Protein AF-A0A967W9U2-F1 (afdb_monomer_lite)

pLDDT: mean 93.51, std 2.88, range [84.12, 96.88]

Structure (mmCIF, N/CA/C/O backbone):
data_AF-A0A967W9U2-F1
#
_entry.id   AF-A0A967W9U2-F1
#
loop_
_atom_site.group_PDB
_atom_site.id
_atom_site.type_symbol
_atom_site.label_atom_id
_atom_site.label_alt_id
_atom_site.label_comp_id
_atom_site.label_asym_id
_atom_site.label_entity_id
_atom_site.label_seq_id
_atom_site.pdbx_PDB_ins_code
_atom_site.Cartn_x
_atom_site.Cartn_y
_atom_site.Cartn_z
_atom_site.occupancy
_atom_site.B_iso_or_equiv
_atom_site.auth_seq_id
_atom_site.auth_comp_id
_atom_site.auth_asym_id
_atom_site.auth_atom_id
_atom_site.pdbx_PDB_model_num
ATOM 1 N N . MET A 1 1 ? -13.262 2.803 -3.890 1.00 84.12 1 MET A N 1
ATOM 2 C CA . MET A 1 1 ? -14.387 2.453 -3.016 1.00 84.12 1 MET A CA 1
ATOM 3 C C . MET A 1 1 ? -14.535 3.422 -1.856 1.00 84.12 1 MET A C 1
ATOM 5 O O . MET A 1 1 ? -15.663 3.616 -1.428 1.00 84.12 1 MET A O 1
ATOM 9 N N . PHE A 1 2 ? -13.457 4.057 -1.381 1.00 93.19 2 PHE A N 1
ATOM 10 C CA . PHE A 1 2 ? -13.503 4.974 -0.237 1.00 93.19 2 PHE A CA 1
ATOM 11 C C . PHE A 1 2 ? -13.018 6.371 -0.634 1.00 93.19 2 PHE A C 1
ATOM 13 O O . PHE A 1 2 ? -12.120 6.489 -1.469 1.00 93.19 2 PHE A O 1
ATOM 20 N N . ALA A 1 3 ? -13.611 7.413 -0.052 1.00 91.81 3 ALA A N 1
ATOM 21 C CA . ALA A 1 3 ? -13.206 8.803 -0.265 1.00 91.81 3 ALA A CA 1
ATOM 22 C C . ALA A 1 3 ? -12.192 9.274 0.788 1.00 91.81 3 ALA A C 1
ATOM 24 O O . ALA A 1 3 ? -11.422 10.199 0.539 1.00 91.81 3 ALA A O 1
ATOM 25 N N . THR A 1 4 ? -12.185 8.641 1.964 1.00 94.75 4 THR A N 1
ATOM 26 C CA . THR A 1 4 ? -11.294 8.989 3.076 1.00 94.75 4 THR A CA 1
ATOM 27 C C . THR A 1 4 ? -10.664 7.750 3.707 1.00 94.75 4 THR A C 1
ATOM 29 O O . THR A 1 4 ? -11.195 6.641 3.617 1.00 94.75 4 THR A O 1
ATOM 32 N N . PHE A 1 5 ? -9.530 7.940 4.386 1.00 94.88 5 PHE A N 1
ATOM 33 C CA . PHE A 1 5 ? -8.874 6.861 5.124 1.00 94.88 5 PHE A CA 1
ATOM 34 C C . PHE A 1 5 ? -9.755 6.317 6.257 1.00 94.88 5 PHE A C 1
ATOM 36 O O . PHE A 1 5 ? -9.801 5.110 6.473 1.00 94.88 5 PHE A O 1
ATOM 43 N N . ASP A 1 6 ? -10.508 7.178 6.948 1.00 95.94 6 ASP A N 1
ATOM 44 C CA . ASP A 1 6 ? -11.403 6.747 8.026 1.00 95.94 6 ASP A CA 1
ATOM 45 C C . ASP A 1 6 ? -12.525 5.824 7.537 1.00 95.94 6 ASP A C 1
ATOM 47 O O . ASP A 1 6 ? -12.880 4.871 8.231 1.00 95.94 6 ASP A O 1
ATOM 51 N N . GLU A 1 7 ? -13.071 6.068 6.342 1.00 95.56 7 GLU A N 1
ATOM 52 C CA . GLU A 1 7 ? -14.030 5.155 5.711 1.00 95.56 7 GLU A CA 1
ATOM 53 C C . GLU A 1 7 ? -13.397 3.790 5.427 1.00 95.56 7 GLU A C 1
ATOM 55 O O . GLU A 1 7 ? -13.976 2.762 5.782 1.00 95.56 7 GLU A O 1
ATOM 60 N N . ALA A 1 8 ? -12.194 3.777 4.844 1.00 95.19 8 ALA A N 1
ATOM 61 C CA . ALA A 1 8 ? -11.466 2.546 4.549 1.00 95.19 8 ALA A CA 1
ATOM 62 C C . ALA A 1 8 ? -11.124 1.764 5.829 1.00 95.19 8 ALA A C 1
ATOM 64 O O . ALA A 1 8 ? -11.357 0.559 5.901 1.00 95.19 8 ALA A O 1
ATOM 65 N N . ARG A 1 9 ? -10.641 2.444 6.876 1.00 95.06 9 ARG A N 1
ATOM 66 C CA . ARG A 1 9 ? -10.309 1.824 8.166 1.00 95.06 9 ARG A CA 1
ATOM 67 C C . ARG A 1 9 ? -11.535 1.211 8.837 1.00 95.06 9 ARG A C 1
ATOM 69 O O . ARG A 1 9 ? -11.479 0.070 9.282 1.00 95.06 9 ARG A O 1
ATOM 76 N N . ARG A 1 10 ? -12.662 1.931 8.864 1.00 95.81 10 ARG A N 1
ATOM 77 C CA . ARG A 1 10 ? -13.929 1.390 9.387 1.00 95.81 10 ARG A CA 1
ATOM 78 C C . ARG A 1 10 ? -14.382 0.165 8.606 1.00 95.81 10 ARG A C 1
ATOM 80 O O . ARG A 1 10 ? -14.899 -0.773 9.201 1.00 95.81 10 ARG A O 1
ATOM 87 N N . TYR A 1 11 ? -14.194 0.170 7.288 1.00 95.69 11 TYR A N 1
ATOM 88 C CA . TYR A 1 11 ? -14.531 -0.974 6.451 1.00 95.69 11 TYR A CA 1
ATOM 89 C C . TYR A 1 11 ? -13.680 -2.203 6.796 1.00 95.69 11 TYR A C 1
ATOM 91 O O . TYR A 1 11 ? -14.238 -3.282 6.989 1.00 95.69 11 TYR A O 1
ATOM 99 N N . VAL A 1 12 ? -12.362 -2.021 6.927 1.00 95.25 12 VAL A N 1
ATOM 100 C CA . VAL A 1 12 ? -11.397 -3.059 7.331 1.00 95.25 12 VAL A CA 1
ATOM 101 C C . VAL A 1 12 ? -11.773 -3.662 8.686 1.00 95.25 12 VAL A C 1
ATOM 103 O O . VAL A 1 12 ? -11.846 -4.882 8.807 1.00 95.25 12 VAL A O 1
ATOM 106 N N . GLU A 1 13 ? -12.080 -2.822 9.679 1.00 94.94 13 GLU A N 1
ATOM 107 C CA . GLU A 1 13 ? -12.499 -3.263 11.017 1.00 94.94 13 GLU A CA 1
ATOM 108 C C . GLU A 1 13 ? -13.838 -4.019 10.982 1.00 94.94 13 GLU A C 1
ATOM 110 O O . GLU A 1 13 ? -13.955 -5.096 11.560 1.00 94.94 13 GLU A O 1
ATOM 115 N N . ALA A 1 14 ? -14.842 -3.492 10.273 1.00 96.44 14 ALA A N 1
ATOM 116 C CA . ALA A 1 14 ? -16.184 -4.077 10.222 1.00 96.44 14 ALA A CA 1
ATOM 117 C C . ALA A 1 14 ? -16.245 -5.435 9.503 1.00 96.44 14 ALA A C 1
ATOM 119 O O . ALA A 1 14 ? -17.134 -6.233 9.792 1.00 96.44 14 ALA A O 1
ATOM 120 N N . HIS A 1 15 ? -15.329 -5.684 8.566 1.00 94.62 15 HIS A N 1
ATOM 121 C CA . HIS A 1 15 ? -15.247 -6.937 7.806 1.00 94.62 15 HIS A CA 1
ATOM 122 C C . HIS A 1 15 ? -14.135 -7.861 8.316 1.00 94.62 15 HIS A C 1
ATOM 124 O O . HIS A 1 15 ? -13.811 -8.838 7.647 1.00 94.62 15 HIS A O 1
ATOM 130 N N . GLU A 1 16 ? -13.535 -7.542 9.470 1.00 95.44 16 GLU A N 1
ATOM 131 C CA . GLU A 1 16 ? -12.450 -8.314 10.088 1.00 95.44 16 GLU A CA 1
ATOM 132 C C . GLU A 1 16 ? -11.297 -8.612 9.110 1.00 95.44 16 GLU A C 1
ATOM 134 O O . GLU A 1 16 ? -10.670 -9.675 9.151 1.00 95.44 16 GLU A O 1
ATOM 139 N N . VAL A 1 17 ? -11.007 -7.664 8.214 1.00 96.06 17 VAL A N 1
ATOM 140 C CA . VAL A 1 17 ? -9.977 -7.815 7.183 1.00 96.06 17 VAL A CA 1
ATOM 141 C C . VAL A 1 17 ? -8.615 -7.944 7.856 1.00 96.06 17 VAL A C 1
ATOM 143 O O . VAL A 1 17 ? -8.192 -7.073 8.612 1.00 96.06 17 VAL A O 1
ATOM 146 N N . GLN A 1 18 ? -7.912 -9.038 7.564 1.00 96.44 18 GLN A N 1
ATOM 147 C CA . GLN A 1 18 ? -6.603 -9.333 8.157 1.00 96.44 18 GLN A CA 1
ATOM 148 C C . GLN A 1 18 ? -5.434 -8.818 7.309 1.00 96.44 18 GLN A C 1
ATOM 150 O O . GLN A 1 18 ? -4.347 -8.566 7.83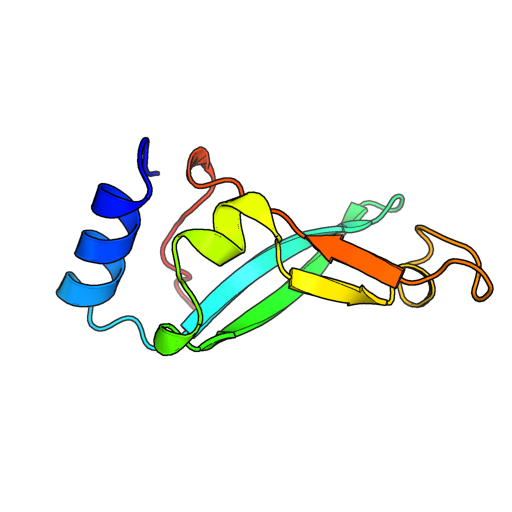3 1.00 96.44 18 GLN A O 1
ATOM 155 N N . MET A 1 19 ? -5.652 -8.657 6.003 1.00 96.56 19 MET A N 1
ATOM 156 C CA . MET A 1 19 ? -4.621 -8.343 5.016 1.00 96.56 19 MET A CA 1
ATOM 157 C C . MET A 1 19 ? -5.122 -7.282 4.039 1.00 96.56 19 MET A C 1
ATOM 159 O O . MET A 1 19 ? -6.277 -7.315 3.622 1.00 96.56 19 MET A O 1
ATOM 163 N N . VAL A 1 20 ? -4.239 -6.367 3.649 1.00 96.31 20 VAL A N 1
ATOM 164 C CA . VAL A 1 20 ? -4.486 -5.375 2.599 1.00 96.31 20 VAL A CA 1
ATOM 165 C C . VAL A 1 20 ? -3.530 -5.666 1.451 1.00 96.31 20 VAL A C 1
ATOM 167 O O . VAL A 1 20 ? -2.317 -5.700 1.650 1.00 96.31 20 VAL A O 1
ATOM 170 N N . ASP A 1 21 ? -4.075 -5.892 0.258 1.00 96.88 21 ASP A N 1
ATOM 171 C CA . ASP A 1 21 ? -3.295 -6.225 -0.933 1.00 96.88 21 ASP A CA 1
ATOM 172 C C . ASP A 1 21 ? -3.151 -5.006 -1.849 1.00 96.88 21 ASP A C 1
ATOM 174 O O . ASP A 1 21 ? -4.124 -4.536 -2.444 1.00 96.88 21 ASP A O 1
ATOM 178 N N . LEU A 1 22 ? -1.934 -4.474 -1.952 1.00 96.25 22 LEU A N 1
ATOM 179 C CA . LEU A 1 22 ? -1.619 -3.342 -2.816 1.00 96.25 22 LEU A CA 1
ATOM 180 C C . LEU A 1 22 ? -1.279 -3.854 -4.206 1.00 96.25 22 LEU A C 1
ATOM 182 O O . LEU A 1 22 ? -0.290 -4.556 -4.390 1.00 96.25 22 LEU A O 1
ATOM 186 N N . LYS A 1 23 ? -2.089 -3.485 -5.192 1.00 95.94 23 LYS A N 1
ATOM 187 C CA . LYS A 1 23 ? -1.980 -3.960 -6.572 1.00 95.94 23 LYS A CA 1
ATOM 188 C C . LYS A 1 23 ? -1.421 -2.858 -7.477 1.00 95.94 23 LYS A C 1
ATOM 190 O O . LYS A 1 23 ? -1.825 -1.703 -7.364 1.00 95.94 23 LYS A O 1
ATOM 195 N N . PHE A 1 24 ? -0.511 -3.209 -8.383 1.00 95.56 24 PHE A N 1
ATOM 196 C CA . PHE A 1 24 ? 0.069 -2.277 -9.357 1.00 95.56 24 PHE A CA 1
ATOM 197 C C . PHE A 1 24 ? 0.459 -2.993 -10.656 1.00 95.56 24 PHE A C 1
ATOM 199 O O . PHE A 1 24 ? 0.553 -4.219 -10.701 1.00 95.56 24 PHE A O 1
ATOM 206 N N . THR A 1 25 ? 0.694 -2.229 -11.722 1.00 95.19 25 THR A N 1
ATOM 207 C CA . THR A 1 25 ? 1.112 -2.766 -13.024 1.00 95.19 25 THR A CA 1
ATOM 208 C C . THR A 1 25 ? 2.484 -2.254 -13.428 1.00 95.19 25 THR A C 1
ATOM 210 O O . THR A 1 25 ? 2.810 -1.092 -13.188 1.00 95.19 25 THR A O 1
ATOM 213 N N . ASP A 1 26 ? 3.272 -3.102 -14.083 1.00 92.88 26 ASP A N 1
ATOM 214 C CA . ASP A 1 26 ? 4.512 -2.670 -14.733 1.00 92.88 26 ASP A CA 1
ATOM 215 C C . ASP A 1 26 ? 4.265 -2.0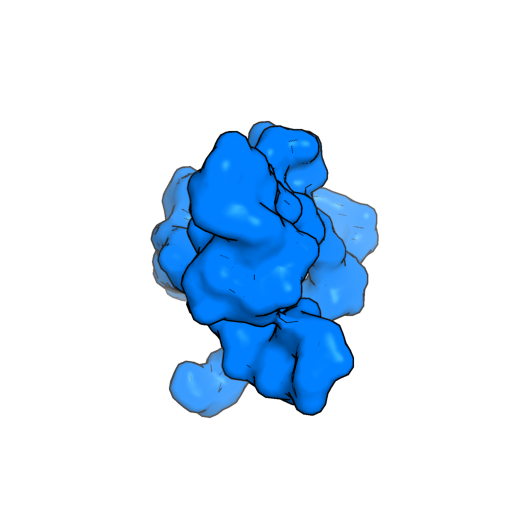88 -16.141 1.00 92.88 26 ASP A C 1
ATOM 217 O O . ASP A 1 26 ? 3.130 -2.003 -16.618 1.00 92.88 26 ASP A O 1
ATOM 221 N N . LEU A 1 27 ? 5.342 -1.682 -16.824 1.00 91.25 27 LEU A N 1
ATOM 222 C CA . LEU A 1 27 ? 5.274 -1.088 -18.168 1.00 91.25 27 LEU A CA 1
ATOM 223 C C . LEU A 1 27 ? 4.789 -2.063 -19.252 1.00 91.25 27 LEU A C 1
ATOM 225 O O . LEU A 1 27 ? 4.368 -1.621 -20.320 1.00 91.25 27 LEU A O 1
ATOM 229 N N . TRP A 1 28 ? 4.845 -3.370 -18.995 1.00 93.44 28 TRP A N 1
ATOM 230 C CA . TRP A 1 28 ? 4.347 -4.407 -19.900 1.00 93.44 28 TRP A CA 1
ATOM 231 C C . TRP A 1 28 ? 2.906 -4.817 -19.576 1.00 93.44 28 TRP A C 1
ATOM 233 O O . TRP A 1 28 ? 2.354 -5.694 -20.239 1.00 93.44 28 TRP A O 1
ATOM 243 N N . GLY A 1 29 ? 2.286 -4.173 -18.582 1.00 93.31 29 GLY A N 1
ATOM 244 C CA . GLY A 1 29 ? 0.912 -4.425 -18.165 1.00 93.31 29 GLY A CA 1
ATOM 245 C C . GLY A 1 29 ? 0.752 -5.670 -17.297 1.00 93.31 29 GLY A C 1
ATOM 246 O O . GLY A 1 29 ? -0.375 -6.125 -17.098 1.00 93.31 29 GLY A O 1
ATOM 247 N N . ARG A 1 30 ? 1.842 -6.245 -16.772 1.00 94.81 30 ARG A N 1
ATOM 248 C CA . ARG A 1 30 ? 1.734 -7.363 -15.833 1.00 94.81 30 ARG A CA 1
ATOM 249 C C . ARG A 1 30 ? 1.238 -6.849 -14.490 1.00 94.81 30 ARG A C 1
ATOM 251 O O . ARG A 1 30 ? 1.713 -5.834 -13.986 1.00 94.81 30 ARG A O 1
ATOM 258 N N . TRP A 1 31 ? 0.308 -7.598 -13.913 1.00 94.75 31 TRP A N 1
ATOM 259 C CA . TRP A 1 31 ? -0.233 -7.333 -12.592 1.00 94.75 31 TRP A CA 1
ATOM 260 C C . TRP A 1 31 ? 0.704 -7.870 -11.508 1.00 94.75 31 TRP A C 1
ATOM 262 O O . TRP A 1 31 ? 1.039 -9.057 -11.499 1.00 94.75 31 TRP A O 1
ATOM 272 N N . HIS A 1 32 ? 1.103 -6.993 -10.596 1.00 95.38 32 HIS A N 1
ATOM 273 C CA . HIS A 1 32 ? 1.913 -7.291 -9.420 1.00 95.38 32 HIS A CA 1
ATOM 274 C C . HIS A 1 32 ? 1.151 -6.883 -8.164 1.00 95.38 32 HIS A C 1
ATOM 276 O O . HIS A 1 32 ? 0.205 -6.091 -8.222 1.00 95.38 32 HIS A O 1
ATOM 282 N N . HIS A 1 33 ? 1.550 -7.435 -7.024 1.00 95.62 33 HIS A N 1
ATOM 283 C CA . HIS A 1 33 ? 0.934 -7.093 -5.755 1.00 95.62 33 HIS A CA 1
ATOM 284 C C . HIS A 1 33 ? 1.899 -7.219 -4.579 1.00 95.62 33 HIS A C 1
ATOM 286 O O . HIS A 1 33 ? 2.884 -7.957 -4.646 1.00 95.62 33 HIS A O 1
ATOM 292 N N . LEU A 1 34 ? 1.609 -6.471 -3.521 1.00 94.81 34 LEU A N 1
ATOM 293 C CA . LEU A 1 34 ? 2.316 -6.495 -2.253 1.00 94.81 34 LEU A CA 1
ATOM 294 C C . LEU A 1 34 ? 1.280 -6.484 -1.133 1.00 94.81 34 LEU A C 1
ATOM 296 O O . LEU A 1 34 ? 0.523 -5.526 -0.976 1.00 94.81 34 LEU A O 1
ATOM 300 N N . THR A 1 35 ? 1.272 -7.547 -0.338 1.00 95.94 35 THR A N 1
ATOM 301 C CA . THR A 1 35 ? 0.335 -7.700 0.772 1.00 95.94 35 THR A CA 1
ATOM 302 C C . THR A 1 35 ? 0.964 -7.234 2.080 1.00 95.94 35 THR A C 1
ATOM 304 O O . THR A 1 35 ? 2.081 -7.623 2.420 1.00 95.94 35 THR A O 1
ATOM 307 N N . ILE A 1 36 ? 0.220 -6.435 2.839 1.00 95.75 36 ILE A N 1
ATOM 308 C CA . ILE A 1 36 ? 0.570 -6.012 4.197 1.00 95.75 36 ILE A CA 1
ATOM 309 C C . ILE A 1 36 ? -0.490 -6.502 5.184 1.00 95.75 36 ILE A C 1
ATOM 311 O O . ILE A 1 36 ? -1.644 -6.730 4.814 1.00 95.75 36 ILE A O 1
ATOM 315 N N . SER A 1 37 ? -0.128 -6.630 6.461 1.00 96.50 37 SER A N 1
ATOM 316 C CA . SER A 1 37 ? -1.125 -6.890 7.501 1.00 96.50 37 SER A CA 1
ATOM 317 C C . SER A 1 37 ? -2.024 -5.670 7.690 1.00 96.50 37 SER A C 1
ATOM 319 O O . SER A 1 37 ? -1.563 -4.531 7.604 1.00 96.50 37 SER A O 1
ATOM 321 N N . ALA A 1 38 ? -3.294 -5.886 8.031 1.00 95.19 38 ALA A N 1
ATOM 322 C CA . ALA A 1 38 ? -4.227 -4.794 8.320 1.00 95.19 38 ALA A CA 1
ATOM 323 C C . ALA A 1 38 ? -3.722 -3.861 9.438 1.00 95.19 38 ALA A C 1
ATOM 325 O O . ALA A 1 38 ? -3.995 -2.666 9.420 1.00 95.19 38 ALA A O 1
ATOM 326 N N . SER A 1 39 ? -2.902 -4.369 10.364 1.00 94.25 39 SER A N 1
ATOM 327 C CA . SER A 1 39 ? -2.242 -3.563 11.400 1.00 94.25 39 SER A CA 1
ATOM 328 C C . SER A 1 39 ? -1.233 -2.536 10.869 1.00 94.25 39 SER 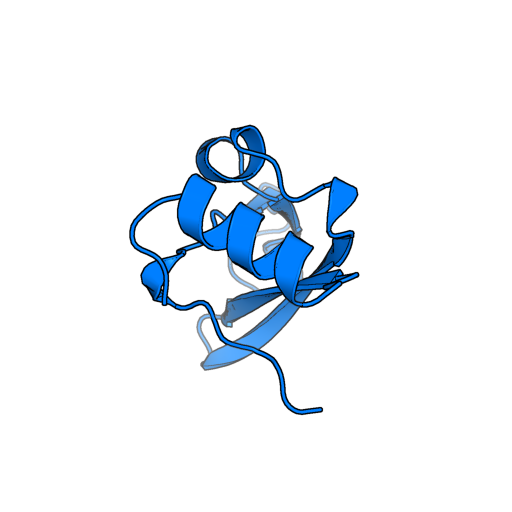A C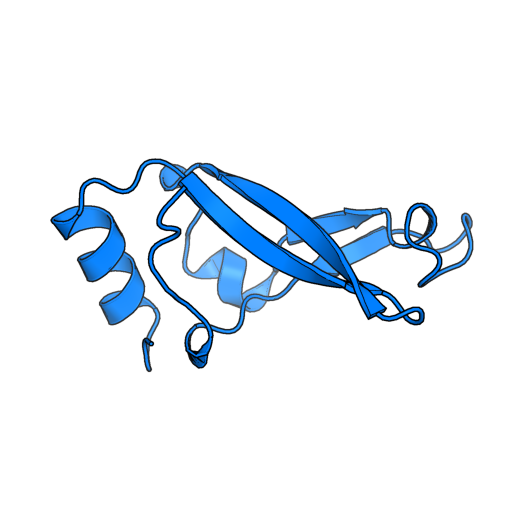 1
ATOM 330 O O . SER A 1 39 ? -0.932 -1.573 11.569 1.00 94.25 39 SER A O 1
ATOM 332 N N . GLN A 1 40 ? -0.700 -2.726 9.658 1.00 93.31 40 GLN A N 1
ATOM 333 C CA . GLN A 1 40 ? 0.212 -1.783 9.000 1.00 93.31 40 GLN A CA 1
ATOM 334 C C . GLN A 1 40 ? -0.536 -0.747 8.150 1.00 93.31 40 GLN A C 1
ATOM 336 O O . GLN A 1 40 ? 0.053 0.261 7.759 1.00 93.31 40 GLN A O 1
ATOM 341 N N . PHE A 1 41 ? -1.835 -0.951 7.898 1.00 94.31 41 PHE A N 1
ATOM 342 C CA . PHE A 1 41 ? -2.681 -0.014 7.165 1.00 94.31 41 PHE A CA 1
ATOM 343 C C . PHE A 1 41 ? -3.024 1.194 8.047 1.00 94.31 41 PHE A C 1
ATOM 345 O O . PHE A 1 41 ? -4.047 1.245 8.727 1.00 94.31 41 PHE A O 1
ATOM 352 N N . THR A 1 42 ? -2.109 2.160 8.070 1.00 94.50 42 THR A N 1
ATOM 353 C CA . THR A 1 42 ? -2.161 3.364 8.907 1.00 94.50 42 THR A CA 1
ATOM 354 C C . THR A 1 42 ? -2.268 4.628 8.051 1.00 94.50 42 THR A C 1
ATOM 356 O O . THR A 1 42 ? -1.952 4.579 6.863 1.00 94.50 42 THR A O 1
ATOM 359 N N . PRO A 1 43 ? -2.659 5.784 8.626 1.00 94.06 43 PRO A N 1
ATOM 360 C CA . PRO A 1 43 ? -2.685 7.044 7.883 1.00 94.06 43 PRO A CA 1
ATOM 361 C C . PRO A 1 43 ? -1.329 7.401 7.262 1.00 94.06 43 PRO A C 1
ATOM 363 O O . PRO A 1 43 ? -1.290 7.859 6.128 1.00 94.06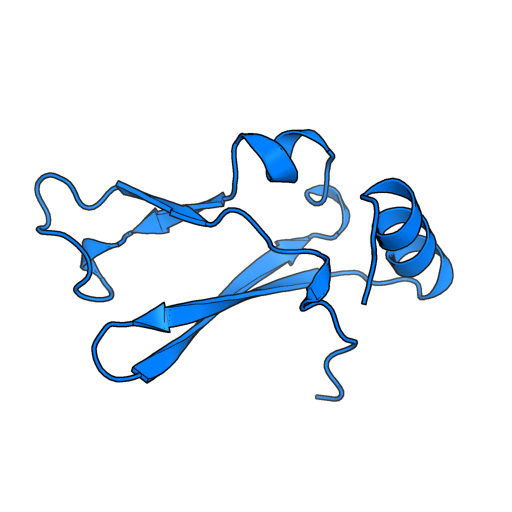 43 PRO A O 1
ATOM 366 N N . ALA A 1 44 ? -0.225 7.125 7.969 1.00 93.81 44 ALA A N 1
ATOM 367 C CA . ALA A 1 44 ? 1.131 7.387 7.482 1.00 93.81 44 ALA A CA 1
ATOM 368 C C . ALA A 1 44 ? 1.433 6.635 6.179 1.00 93.81 44 ALA A C 1
ATOM 370 O O . ALA A 1 44 ? 2.063 7.179 5.285 1.00 93.81 44 ALA A O 1
ATOM 371 N N . LEU A 1 45 ? 0.900 5.422 6.012 1.00 93.44 45 LEU A N 1
ATOM 372 C CA . LEU A 1 45 ? 1.073 4.639 4.788 1.00 93.44 45 LEU A CA 1
ATOM 373 C C . LEU A 1 45 ? 0.445 5.319 3.558 1.00 93.44 45 LEU A C 1
ATOM 375 O O . LEU A 1 45 ? 0.890 5.087 2.439 1.00 93.44 45 LEU A O 1
ATOM 379 N N . MET A 1 46 ? -0.555 6.184 3.743 1.00 92.25 46 MET A N 1
ATOM 380 C CA . MET A 1 46 ? -1.152 6.955 2.647 1.00 92.25 46 MET A CA 1
ATOM 381 C C . MET A 1 46 ? -0.261 8.109 2.169 1.00 92.25 46 MET A C 1
ATOM 383 O O . MET A 1 46 ? -0.452 8.592 1.056 1.00 92.25 46 MET A O 1
ATOM 387 N N . GLU A 1 47 ? 0.692 8.548 2.992 1.00 91.62 47 GLU A N 1
ATOM 388 C CA . GLU A 1 47 ? 1.628 9.634 2.681 1.00 91.62 47 GLU A CA 1
ATOM 389 C C . GLU A 1 47 ? 3.009 9.076 2.307 1.00 91.62 47 GLU A C 1
ATOM 391 O O . GLU A 1 47 ? 3.555 9.410 1.256 1.00 91.62 47 GLU A O 1
ATOM 396 N N . ASP A 1 48 ? 3.532 8.174 3.138 1.00 94.06 48 ASP A N 1
ATOM 397 C CA . ASP A 1 48 ? 4.868 7.588 3.019 1.00 94.06 48 ASP A CA 1
ATOM 398 C C . ASP A 1 48 ? 4.912 6.389 2.063 1.00 94.06 48 ASP A C 1
ATOM 400 O O . ASP A 1 48 ? 5.977 6.055 1.544 1.00 94.06 48 ASP A O 1
ATOM 404 N N . GLY A 1 49 ? 3.767 5.734 1.835 1.00 93.69 49 GLY A N 1
ATOM 405 C CA . GLY A 1 49 ? 3.620 4.539 1.006 1.00 93.69 49 GLY A CA 1
ATOM 406 C C . GLY A 1 49 ? 4.370 3.300 1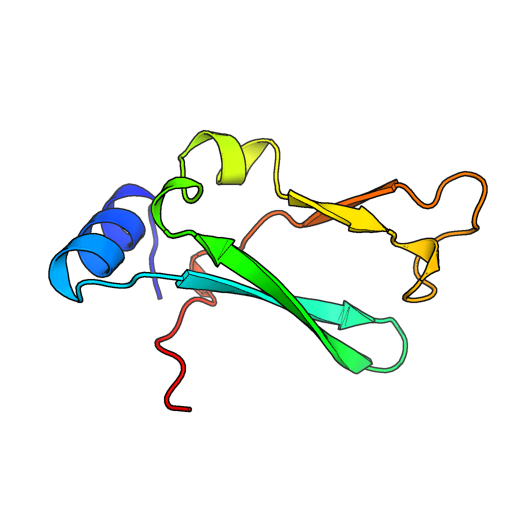.511 1.00 93.69 49 GLY A C 1
ATOM 407 O O . GLY A 1 49 ? 4.863 3.235 2.636 1.00 93.69 49 GLY A O 1
ATOM 408 N N . VAL A 1 50 ? 4.428 2.272 0.661 1.00 94.75 50 VAL A N 1
ATOM 409 C CA . VAL A 1 50 ? 5.118 1.005 0.941 1.00 94.75 50 VAL A CA 1
ATOM 410 C C . VAL A 1 50 ? 6.309 0.827 0.012 1.00 94.75 50 VAL A C 1
ATOM 412 O O . VAL A 1 50 ? 6.159 0.813 -1.209 1.00 94.75 50 VAL A O 1
ATOM 415 N N . GLY A 1 51 ? 7.496 0.677 0.598 1.00 94.00 51 GLY A N 1
ATOM 416 C CA . GLY A 1 51 ? 8.733 0.459 -0.145 1.00 94.00 51 GLY A CA 1
ATOM 417 C C . GLY A 1 51 ? 8.744 -0.873 -0.901 1.00 94.00 51 GLY A C 1
ATOM 418 O O . GLY A 1 51 ? 8.348 -1.904 -0.356 1.00 94.00 51 GLY A O 1
ATOM 419 N N . PHE A 1 52 ? 9.231 -0.863 -2.142 1.00 93.81 52 PHE A N 1
ATOM 420 C CA . PHE A 1 52 ? 9.441 -2.062 -2.954 1.00 93.81 52 PHE A CA 1
ATOM 421 C C . PHE A 1 52 ? 10.630 -1.901 -3.914 1.00 93.81 52 PHE A C 1
ATOM 423 O O . PHE A 1 52 ? 11.049 -0.786 -4.234 1.00 93.81 52 PHE A O 1
ATOM 430 N N . ASP A 1 53 ? 11.157 -3.028 -4.400 1.00 93.06 53 ASP A N 1
ATOM 431 C CA . ASP A 1 53 ? 12.220 -3.047 -5.408 1.00 93.06 53 ASP A CA 1
ATOM 432 C C . ASP A 1 53 ? 11.637 -2.866 -6.820 1.00 93.06 53 ASP A C 1
ATOM 434 O O . ASP A 1 53 ? 11.185 -3.810 -7.474 1.00 93.06 53 ASP A O 1
ATOM 438 N N . GLY A 1 54 ? 11.675 -1.629 -7.315 1.00 90.94 54 GLY A N 1
ATOM 439 C CA . GLY A 1 54 ? 11.263 -1.258 -8.666 1.00 90.94 54 GLY A CA 1
ATOM 440 C C . GLY A 1 54 ? 12.175 -1.808 -9.767 1.00 90.94 54 GLY A C 1
ATOM 441 O O . GLY A 1 54 ? 11.774 -1.835 -10.934 1.00 90.94 54 GLY A O 1
ATOM 442 N N . SER A 1 55 ? 13.387 -2.266 -9.435 1.00 91.12 55 SER A N 1
ATOM 443 C CA . SER A 1 55 ? 14.281 -2.891 -10.413 1.00 91.12 55 SER A CA 1
ATOM 444 C C . SER A 1 55 ? 13.871 -4.323 -10.744 1.00 91.12 55 SER A C 1
ATOM 446 O O . SER A 1 55 ? 13.971 -4.728 -11.904 1.00 91.12 55 SER A O 1
ATOM 448 N N . ALA A 1 56 ? 13.294 -5.045 -9.778 1.00 87.88 56 ALA A N 1
ATOM 449 C CA . ALA A 1 56 ? 12.752 -6.388 -9.980 1.00 87.88 56 ALA A CA 1
ATOM 450 C C . ALA A 1 56 ? 11.577 -6.421 -10.977 1.00 87.88 56 ALA A C 1
ATOM 452 O O . ALA A 1 56 ? 11.363 -7.427 -11.653 1.00 87.88 56 ALA A O 1
ATOM 453 N N . VAL A 1 57 ? 10.844 -5.309 -11.104 1.00 90.19 57 VAL A N 1
ATOM 454 C CA . VAL A 1 57 ? 9.711 -5.144 -12.034 1.00 90.19 57 VAL A CA 1
ATOM 455 C C . VAL A 1 57 ? 10.042 -4.264 -13.248 1.00 90.19 57 VAL A C 1
ATOM 457 O O . VAL A 1 57 ? 9.156 -3.895 -14.014 1.00 90.19 57 VAL A O 1
ATOM 460 N N . GLY A 1 58 ? 11.316 -3.906 -13.443 1.00 87.00 58 GLY A N 1
ATOM 461 C CA . GLY A 1 58 ? 11.781 -3.173 -14.625 1.00 87.00 58 GLY A CA 1
ATOM 462 C C . GLY A 1 58 ? 11.377 -1.694 -14.702 1.00 87.00 58 GLY A C 1
ATOM 463 O O . GLY A 1 58 ? 11.528 -1.086 -15.760 1.00 87.00 58 GLY A O 1
ATOM 464 N N . LEU A 1 59 ? 10.900 -1.090 -13.607 1.00 88.88 59 LEU A N 1
ATOM 465 C CA . LEU A 1 59 ? 10.569 0.342 -13.541 1.00 88.88 59 LEU A CA 1
ATOM 466 C C . LEU A 1 59 ? 11.816 1.224 -13.389 1.00 88.88 59 LEU A C 1
ATOM 468 O O . LEU A 1 59 ? 11.848 2.367 -13.855 1.00 88.88 59 LEU A O 1
ATOM 472 N N . LYS A 1 60 ? 12.853 0.704 -12.725 1.00 91.06 60 LYS A N 1
ATOM 473 C CA . LYS A 1 60 ? 14.112 1.409 -12.459 1.00 91.06 60 LYS A CA 1
ATOM 474 C C . LYS A 1 60 ? 15.321 0.507 -12.674 1.00 91.06 60 LYS A C 1
ATOM 476 O O . LYS A 1 60 ? 15.234 -0.714 -12.674 1.00 91.06 60 LYS A O 1
ATOM 481 N N . SER A 1 61 ? 16.487 1.124 -12.844 1.00 89.44 61 SER A N 1
ATOM 482 C CA . SER A 1 61 ? 17.762 0.400 -12.822 1.00 89.44 61 SER A CA 1
ATOM 483 C C . SER A 1 61 ? 18.126 -0.032 -11.399 1.00 89.44 61 SER A C 1
ATOM 485 O O . SER A 1 61 ? 17.795 0.684 -10.458 1.00 89.44 61 SER A O 1
ATOM 487 N N . VAL A 1 62 ? 18.923 -1.094 -11.251 1.00 85.44 62 VAL A N 1
ATOM 488 C CA . VAL A 1 62 ? 19.378 -1.628 -9.947 1.00 85.44 62 VAL A CA 1
ATOM 489 C C . VAL A 1 62 ? 20.025 -0.566 -9.043 1.00 85.44 62 VAL A C 1
ATOM 491 O O . VAL A 1 62 ? 19.881 -0.611 -7.830 1.00 85.44 62 VAL A O 1
ATOM 494 N N . LYS A 1 63 ? 20.708 0.437 -9.614 1.00 87.00 63 LYS A N 1
ATOM 495 C CA . LYS A 1 63 ? 21.375 1.503 -8.839 1.00 87.00 63 LYS A CA 1
ATOM 496 C C . LYS A 1 63 ? 20.415 2.504 -8.180 1.00 87.00 63 LYS A C 1
ATOM 498 O O . LYS A 1 63 ? 20.855 3.289 -7.350 1.00 87.00 63 LYS A O 1
ATOM 503 N N . ALA A 1 64 ? 19.151 2.520 -8.594 1.00 88.69 64 ALA A N 1
ATOM 504 C CA . ALA A 1 64 ? 18.110 3.420 -8.099 1.00 88.69 64 ALA A CA 1
ATOM 505 C C . ALA A 1 64 ? 16.761 2.680 -8.043 1.00 88.69 64 ALA A C 1
ATOM 507 O O . ALA A 1 64 ? 15.743 3.212 -8.485 1.00 88.69 64 ALA A O 1
ATOM 508 N N . GLY A 1 65 ? 16.808 1.412 -7.618 1.00 88.12 65 GLY A N 1
ATOM 509 C CA . GLY A 1 65 ? 15.679 0.482 -7.652 1.00 88.12 65 GLY A CA 1
ATOM 510 C C . GLY A 1 65 ? 14.614 0.772 -6.601 1.00 88.12 65 GLY A C 1
ATOM 511 O O . GLY A 1 65 ? 13.455 0.445 -6.832 1.00 88.12 65 GLY A O 1
ATOM 512 N N . ASP A 1 66 ? 14.984 1.422 -5.498 1.00 92.81 66 ASP A N 1
ATOM 513 C CA . ASP A 1 66 ? 14.064 1.709 -4.400 1.00 92.81 66 ASP A CA 1
ATOM 514 C C . ASP A 1 66 ? 12.931 2.632 -4.858 1.00 92.81 66 ASP A C 1
ATOM 516 O O . ASP A 1 66 ? 13.146 3.742 -5.358 1.00 92.81 66 ASP A O 1
ATOM 520 N N . MET A 1 67 ? 11.705 2.148 -4.687 1.00 94.31 67 MET A N 1
ATOM 521 C CA . MET A 1 67 ? 10.479 2.857 -5.019 1.00 94.31 67 MET A CA 1
ATOM 522 C C . MET A 1 67 ? 9.445 2.671 -3.913 1.00 94.31 67 MET A C 1
ATOM 524 O O . MET A 1 67 ? 9.600 1.840 -3.023 1.00 94.31 67 MET A O 1
ATOM 528 N N . VAL A 1 68 ? 8.377 3.460 -3.979 1.00 95.44 68 VAL A N 1
ATOM 529 C CA . VAL A 1 68 ? 7.288 3.461 -3.005 1.00 95.44 68 VAL A CA 1
ATOM 530 C C . VAL A 1 68 ? 5.956 3.312 -3.738 1.00 95.44 68 VAL A C 1
ATOM 532 O O . VAL A 1 68 ? 5.727 3.979 -4.748 1.00 95.44 68 VAL A O 1
ATOM 535 N N . LEU A 1 69 ? 5.078 2.450 -3.224 1.00 94.88 69 LEU A N 1
ATOM 536 C CA . LEU A 1 69 ? 3.676 2.348 -3.622 1.00 94.88 69 LEU A CA 1
ATOM 537 C C . LEU A 1 69 ? 2.817 3.188 -2.682 1.00 94.88 69 LEU A C 1
ATOM 539 O O . LEU A 1 69 ? 2.695 2.867 -1.502 1.00 94.88 69 LEU A O 1
ATOM 543 N N . VAL A 1 70 ? 2.197 4.236 -3.216 1.00 94.94 70 VAL A N 1
ATOM 544 C CA . VAL A 1 70 ? 1.200 5.031 -2.493 1.00 94.94 70 VAL A CA 1
ATOM 545 C C . VAL A 1 70 ? -0.191 4.517 -2.880 1.00 94.94 70 VAL A C 1
ATOM 547 O O . VAL A 1 70 ? -0.516 4.540 -4.070 1.00 94.94 70 VAL A O 1
ATOM 550 N N . PRO A 1 71 ? -1.009 4.014 -1.935 1.00 95.19 71 PRO A N 1
ATOM 551 C CA . PRO A 1 71 ? -2.312 3.451 -2.275 1.00 95.19 71 PRO A CA 1
ATOM 552 C C . PRO A 1 71 ? -3.319 4.507 -2.734 1.00 95.19 71 PRO A C 1
ATOM 554 O O . PRO A 1 71 ? -3.393 5.601 -2.180 1.00 95.19 71 PRO A O 1
ATOM 557 N N . ASP A 1 72 ? -4.181 4.128 -3.676 1.00 95.38 72 ASP A N 1
ATOM 558 C CA . ASP A 1 72 ? -5.358 4.906 -4.062 1.00 95.38 72 ASP A CA 1
ATOM 559 C C . ASP A 1 72 ? -6.633 4.245 -3.510 1.00 95.38 72 ASP A C 1
ATOM 561 O O . ASP A 1 72 ? -7.103 3.219 -4.014 1.00 95.38 72 ASP A O 1
ATOM 565 N N . LEU A 1 73 ? -7.229 4.853 -2.479 1.00 95.44 73 LEU A N 1
ATOM 566 C CA . LEU A 1 73 ? -8.437 4.353 -1.804 1.00 95.44 73 LEU A CA 1
ATOM 567 C C . LEU A 1 73 ? -9.670 4.286 -2.723 1.00 95.44 73 LEU A C 1
ATOM 569 O O . LEU A 1 73 ? -10.614 3.512 -2.483 1.00 95.44 73 LEU A O 1
ATOM 573 N N . THR A 1 74 ? -9.674 5.057 -3.812 1.00 95.88 74 THR A N 1
ATOM 574 C CA . THR A 1 74 ? -10.762 5.029 -4.791 1.00 95.88 74 THR A CA 1
ATOM 575 C C . THR A 1 74 ? -10.792 3.714 -5.573 1.00 95.88 74 THR A C 1
ATOM 577 O O . THR A 1 74 ? -11.857 3.332 -6.062 1.00 95.88 74 THR A O 1
ATOM 580 N N . THR A 1 75 ? -9.700 2.946 -5.564 1.00 95.31 75 THR A N 1
ATOM 581 C CA . THR A 1 75 ? -9.587 1.649 -6.250 1.00 95.31 75 THR A CA 1
ATOM 582 C C . THR A 1 75 ? -9.884 0.437 -5.369 1.00 95.31 75 THR A C 1
ATOM 584 O O . THR A 1 75 ? -10.002 -0.661 -5.897 1.00 95.31 75 THR A O 1
ATOM 587 N N . GLY A 1 76 ? -10.035 0.610 -4.048 1.00 94.12 76 GLY A N 1
ATOM 588 C CA . GLY A 1 76 ? -10.216 -0.515 -3.123 1.00 94.12 76 GLY A CA 1
ATOM 589 C C . GLY A 1 76 ? -11.432 -1.392 -3.450 1.00 94.12 76 GLY A C 1
ATOM 590 O O . GLY A 1 76 ? -12.450 -0.888 -3.917 1.00 94.12 76 GLY A O 1
ATOM 591 N N . PHE A 1 77 ? -11.326 -2.693 -3.192 1.00 94.06 77 PHE A N 1
ATOM 592 C CA . PHE A 1 77 ? -12.410 -3.675 -3.277 1.00 94.06 77 PHE A CA 1
ATOM 593 C C . PHE A 1 77 ? -12.064 -4.893 -2.405 1.00 94.06 77 PHE A C 1
ATOM 595 O O . PHE A 1 77 ? -10.906 -5.071 -2.030 1.00 94.06 77 PHE A O 1
ATOM 602 N N . VAL A 1 78 ? -13.057 -5.724 -2.075 1.00 94.00 78 VAL A N 1
ATOM 603 C CA . VAL A 1 78 ? -12.817 -7.010 -1.396 1.00 94.00 78 VAL A CA 1
ATOM 604 C C . VAL A 1 78 ? -12.395 -8.042 -2.429 1.00 94.00 78 VAL A C 1
ATOM 606 O O . VAL A 1 78 ? -13.140 -8.293 -3.377 1.00 94.00 78 VAL A O 1
ATOM 609 N N . ASP A 1 79 ? -11.213 -8.629 -2.243 1.00 92.75 79 ASP A N 1
ATOM 610 C CA . ASP A 1 79 ? -10.736 -9.721 -3.091 1.00 92.75 79 ASP A CA 1
ATOM 611 C C . ASP A 1 79 ? -11.608 -10.973 -2.847 1.00 92.75 79 ASP A C 1
ATOM 613 O O . ASP A 1 79 ? -11.762 -11.381 -1.692 1.00 92.75 79 ASP A O 1
ATOM 617 N N . PRO A 1 80 ? -12.256 -11.545 -3.881 1.00 91.00 80 PRO A N 1
ATOM 618 C CA . PRO A 1 80 ? -13.153 -12.687 -3.713 1.00 91.00 80 PRO A CA 1
ATOM 619 C C . PRO A 1 80 ? -12.431 -14.044 -3.642 1.00 91.00 80 PRO A C 1
ATOM 621 O O . PRO A 1 80 ? -13.121 -15.062 -3.530 1.00 91.00 80 PRO A O 1
ATOM 624 N N . PHE A 1 81 ? -11.098 -14.077 -3.762 1.00 84.50 81 PHE A N 1
ATOM 625 C CA . PHE A 1 81 ? -10.292 -15.299 -3.858 1.00 84.50 81 PHE A CA 1
ATOM 626 C C . PHE A 1 81 ? -9.356 -15.508 -2.666 1.00 84.50 81 PHE A C 1
ATOM 628 O O . PHE A 1 81 ? -8.767 -14.520 -2.175 1.00 84.50 81 PHE A O 1
#

Radius of gyration: 13.67 Å; chains: 1; bounding box: 38×25×31 Å

Foldseek 3Di:
DDPDLVVVLVVCVVVVPQKDKAWDAAPVRDIDIDIDTSVPSDPVCQVVAAWDQQVVRPNDPPVPRIDGDRDDPVPDDDDPD

Secondary structure (DSSP, 8-state):
--SSHHHHHHHHHHTT--EEEEEEE-TT--EEEEEEEGGG--TTHHHH-EEEETTTTTSS-GGG-EEEE---GGG------

Sequence (81 aa):
MFATFDEARRYVEAHEVQMVDLKFTDLWGRWHHLTISASQFTPALMEDGVGFDGSAVGLKSVKAGDMVLVPDLTTGFVDPF